Protein AF-A0A832SSV8-F1 (afdb_monomer)

Sequence (102 aa):
MRFIILGILLIFIGFIILGAFGHEYQAATLESDEFGTCYEYFEDKPPSKINCSFKIMDQTVFFGLILSFVISGIISLIKGTRGDWDSKVKPEDMTGPPNKEK

Secondary structure (DSSP, 8-state):
-HHHHHHHHHHHHHHHHHHHHHHHHHHHHHHHHHHS-EEE--SSSPPEEE-HHHHHHHHHHHHHHHHHHHHHHHHHHHHHHHSGGGT---GGG--S------

Foldseek 3Di:
DVLLVLLVVLLVVLVVCCVVCVVVLVVLVVCCVPPVWDWDDDPVDDIDTDHSVVSPVVSVVSVVVSVVSNVSSVVSNCCCPVHCPVVDDDPVPDPDDPPPDD

pLDDT: mean 77.13, std 12.26, range [39.53, 94.94]

Solvent-accessible surface area (backbone atoms only — not comparable to full-atom values): 5839 Å² total; per-residue (Å²): 92,64,39,39,53,50,10,53,51,35,34,48,52,29,52,50,53,45,69,75,51,39,71,73,49,56,51,50,57,56,39,46,76,76,63,77,57,32,71,50,82,49,98,88,49,81,64,43,82,46,65,49,70,57,55,50,46,54,34,50,51,53,54,49,52,37,48,49,30,38,54,53,12,51,54,29,33,52,47,33,72,79,34,61,79,45,69,68,69,56,79,92,74,57,90,63,82,80,81,79,83,127

Structure (mmCIF, N/CA/C/O backbone):
data_AF-A0A832SSV8-F1
#
_entry.id   AF-A0A832SSV8-F1
#
loop_
_atom_site.group_PDB
_atom_site.id
_atom_site.type_symbol
_atom_site.label_atom_id
_atom_site.label_alt_id
_atom_site.label_comp_id
_atom_site.label_asym_id
_atom_site.label_entity_id
_atom_site.label_seq_id
_atom_site.pdbx_PDB_ins_code
_atom_site.Cartn_x
_atom_site.Cartn_y
_atom_site.Cartn_z
_atom_site.occupancy
_atom_site.B_iso_or_equiv
_atom_site.auth_seq_id
_atom_site.auth_comp_id
_atom_site.auth_asym_id
_atom_site.auth_atom_id
_atom_site.pdbx_PDB_model_num
ATOM 1 N N . MET A 1 1 ? 4.602 -5.616 -22.461 1.00 66.62 1 MET A N 1
ATOM 2 C CA . MET A 1 1 ? 3.671 -4.855 -21.588 1.00 66.62 1 MET A CA 1
ATOM 3 C C . MET A 1 1 ? 3.446 -5.472 -20.199 1.00 66.62 1 MET A C 1
ATOM 5 O O . MET A 1 1 ? 2.587 -5.008 -19.458 1.00 66.62 1 MET A O 1
ATOM 9 N N . ARG A 1 2 ? 4.199 -6.503 -19.791 1.00 80.88 2 ARG A N 1
ATOM 10 C CA . ARG A 1 2 ? 3.962 -7.302 -18.578 1.00 80.88 2 ARG A CA 1
ATOM 11 C C . ARG A 1 2 ? 4.118 -6.501 -17.286 1.00 80.88 2 ARG A C 1
ATOM 13 O O . ARG A 1 2 ? 3.237 -6.576 -16.440 1.00 80.88 2 ARG A O 1
ATOM 20 N N . PHE A 1 3 ? 5.184 -5.712 -17.140 1.00 83.94 3 PHE A N 1
ATOM 21 C CA . PHE A 1 3 ? 5.420 -4.932 -15.913 1.00 83.94 3 PHE A CA 1
ATOM 22 C C . PHE A 1 3 ? 4.476 -3.735 -15.777 1.00 83.94 3 PHE A C 1
ATOM 24 O O . PHE A 1 3 ? 4.082 -3.383 -14.665 1.00 83.94 3 PHE A O 1
ATOM 31 N N . ILE A 1 4 ? 4.073 -3.145 -16.905 1.00 85.81 4 ILE A N 1
ATOM 32 C CA . ILE A 1 4 ? 3.130 -2.024 -16.926 1.00 85.81 4 ILE A CA 1
ATOM 33 C C . ILE A 1 4 ? 1.727 -2.512 -16.553 1.00 85.81 4 ILE A C 1
ATOM 35 O O . ILE A 1 4 ? 1.100 -1.940 -15.667 1.00 85.81 4 ILE A O 1
ATOM 39 N N . ILE A 1 5 ? 1.268 -3.613 -17.159 1.00 88.81 5 ILE A N 1
ATOM 40 C CA . ILE A 1 5 ? -0.030 -4.228 -16.839 1.00 88.81 5 ILE A CA 1
ATOM 41 C C . ILE A 1 5 ? -0.076 -4.661 -15.368 1.00 88.81 5 ILE A C 1
ATOM 43 O O . ILE A 1 5 ? -1.055 -4.370 -14.686 1.00 88.81 5 ILE A O 1
ATOM 47 N N . LEU A 1 6 ? 0.994 -5.284 -14.855 1.00 89.75 6 LEU A N 1
ATOM 48 C CA . LEU A 1 6 ? 1.113 -5.621 -13.431 1.00 89.75 6 LEU A CA 1
ATOM 49 C C . LEU A 1 6 ? 1.012 -4.385 -12.534 1.00 89.75 6 LEU A C 1
ATOM 51 O O . LEU A 1 6 ? 0.292 -4.412 -11.540 1.00 89.75 6 LEU A O 1
ATOM 55 N N . GLY A 1 7 ? 1.702 -3.301 -12.895 1.00 89.88 7 GLY A N 1
ATOM 56 C CA . GLY A 1 7 ? 1.679 -2.056 -12.133 1.00 89.88 7 GLY A CA 1
ATOM 57 C C . GLY A 1 7 ? 0.285 -1.436 -12.058 1.00 89.88 7 GLY A C 1
ATOM 58 O O . GLY A 1 7 ? -0.174 -1.094 -10.970 1.00 89.88 7 GLY A O 1
ATOM 59 N N . ILE A 1 8 ? -0.416 -1.356 -13.193 1.00 92.00 8 ILE A N 1
ATOM 60 C CA . ILE A 1 8 ? -1.793 -0.840 -13.252 1.00 92.00 8 ILE A CA 1
ATOM 61 C C . ILE A 1 8 ? -2.725 -1.713 -12.408 1.00 92.00 8 ILE A C 1
ATOM 63 O O . ILE A 1 8 ? -3.499 -1.189 -11.611 1.00 92.00 8 ILE A O 1
ATOM 67 N N . LEU A 1 9 ? -2.630 -3.037 -12.549 1.00 94.12 9 LEU A N 1
ATOM 68 C CA . LEU A 1 9 ? -3.501 -3.980 -11.851 1.00 94.12 9 LEU A CA 1
ATOM 69 C C . LEU A 1 9 ? -3.309 -3.918 -10.326 1.00 94.12 9 LEU A C 1
ATOM 71 O O . LEU A 1 9 ? -4.294 -3.900 -9.593 1.00 94.12 9 LEU A O 1
ATOM 75 N N . LEU A 1 10 ? -2.065 -3.795 -9.848 1.00 92.94 10 LEU A N 1
ATOM 76 C CA . LEU A 1 10 ? -1.754 -3.627 -8.422 1.00 92.94 10 LEU A CA 1
ATOM 77 C C . LEU A 1 10 ? -2.346 -2.337 -7.840 1.00 92.94 10 LEU A C 1
ATOM 79 O O . LEU A 1 10 ? -2.955 -2.367 -6.771 1.00 92.94 10 LEU A O 1
ATOM 83 N N . ILE A 1 11 ? -2.208 -1.215 -8.552 1.00 93.94 11 ILE A N 1
ATOM 84 C CA . ILE A 1 11 ? -2.775 0.071 -8.122 1.00 93.94 11 ILE A CA 1
ATOM 85 C C . ILE A 1 11 ? -4.304 -0.010 -8.094 1.00 93.94 11 ILE A C 1
ATOM 87 O O . ILE A 1 11 ? -4.931 0.428 -7.131 1.00 93.94 11 ILE A O 1
ATOM 91 N N . PHE A 1 12 ? -4.904 -0.604 -9.126 1.00 94.94 12 PHE A N 1
ATOM 92 C CA . PHE A 1 12 ? -6.354 -0.719 -9.241 1.00 94.94 12 PHE A CA 1
ATOM 93 C C . PHE A 1 12 ? -6.953 -1.568 -8.115 1.00 94.94 12 PHE A C 1
ATOM 95 O O . PHE A 1 12 ? -7.938 -1.162 -7.504 1.00 94.94 12 PHE A O 1
ATOM 102 N N . ILE A 1 13 ? -6.322 -2.696 -7.774 1.00 94.75 13 ILE A N 1
ATOM 103 C CA . ILE A 1 13 ? -6.724 -3.523 -6.627 1.00 94.75 13 ILE A CA 1
ATOM 104 C C . ILE A 1 13 ? -6.647 -2.723 -5.321 1.00 94.75 13 ILE A C 1
ATOM 106 O O . ILE A 1 13 ? -7.590 -2.766 -4.533 1.00 94.75 13 ILE A O 1
ATOM 110 N N . GLY A 1 14 ? -5.575 -1.950 -5.112 1.00 91.88 14 GLY A N 1
ATOM 111 C CA . GLY A 1 14 ? -5.444 -1.086 -3.935 1.00 91.88 14 GLY A CA 1
ATOM 112 C C . GLY A 1 14 ? -6.609 -0.098 -3.800 1.00 91.88 14 GLY A C 1
ATOM 113 O O . GLY A 1 14 ? -7.195 0.027 -2.727 1.00 91.88 14 GLY A O 1
ATOM 114 N N . PHE A 1 15 ? -7.010 0.546 -4.898 1.00 92.19 15 PHE A N 1
ATOM 115 C CA . PHE A 1 15 ? -8.151 1.465 -4.890 1.00 92.19 15 PHE A CA 1
ATOM 116 C C . PHE A 1 15 ? -9.505 0.767 -4.728 1.00 92.19 15 PHE A C 1
ATOM 118 O O . PHE A 1 15 ? -10.379 1.327 -4.071 1.00 92.19 15 PHE A O 1
ATOM 125 N N . ILE A 1 16 ? -9.691 -0.443 -5.267 1.00 93.94 16 ILE A N 1
ATOM 126 C CA . ILE A 1 16 ? -10.922 -1.221 -5.049 1.00 93.94 16 ILE A CA 1
ATOM 127 C C . ILE A 1 16 ? -11.086 -1.559 -3.567 1.00 93.94 16 ILE A C 1
ATOM 129 O O . ILE A 1 16 ? -12.157 -1.331 -3.010 1.00 93.94 16 ILE A O 1
ATOM 133 N N . ILE A 1 17 ? -10.035 -2.077 -2.923 1.00 90.25 17 ILE A N 1
ATOM 134 C CA . ILE A 1 17 ? -10.084 -2.439 -1.499 1.00 90.25 17 ILE A CA 1
ATOM 135 C C . ILE A 1 17 ? -10.349 -1.188 -0.657 1.00 90.25 17 ILE A C 1
ATOM 137 O O . ILE A 1 17 ? -11.201 -1.212 0.230 1.00 90.25 17 ILE A O 1
ATOM 141 N N . LEU A 1 18 ? -9.683 -0.074 -0.977 1.00 88.81 18 LEU A N 1
ATOM 142 C CA . LEU A 1 18 ? -9.930 1.199 -0.308 1.00 88.81 18 LEU A CA 1
ATOM 143 C C . LEU A 1 18 ? -11.374 1.689 -0.505 1.00 88.81 18 LEU A C 1
ATOM 145 O O . LEU A 1 18 ? -11.980 2.167 0.445 1.00 88.81 18 LEU A O 1
ATOM 149 N N . GLY A 1 19 ? -11.944 1.560 -1.703 1.00 87.06 19 GLY A N 1
ATOM 150 C CA . GLY A 1 19 ? -13.322 1.974 -1.979 1.00 87.06 19 GLY A CA 1
ATOM 151 C C . GLY A 1 19 ? -14.373 1.103 -1.285 1.00 87.06 19 GLY A C 1
ATOM 152 O O . GLY A 1 19 ? -15.370 1.628 -0.800 1.00 87.06 19 GLY A O 1
ATOM 153 N N . ALA A 1 20 ? -14.147 -0.210 -1.207 1.00 88.38 20 ALA A N 1
ATOM 154 C CA . ALA A 1 20 ? -15.075 -1.144 -0.571 1.00 88.38 20 ALA A CA 1
ATOM 155 C C . ALA A 1 20 ? -15.045 -1.045 0.964 1.00 88.38 20 ALA A C 1
ATOM 157 O O . ALA A 1 20 ? -16.094 -0.964 1.597 1.00 88.38 20 ALA A O 1
ATOM 158 N N . PHE A 1 21 ? -13.849 -1.005 1.558 1.00 84.50 21 PHE A N 1
ATOM 159 C CA . PHE A 1 21 ? -13.670 -1.129 3.010 1.00 84.50 21 PHE A CA 1
ATOM 160 C C . PHE A 1 21 ? -13.239 0.172 3.699 1.00 84.50 21 PHE A C 1
ATOM 162 O O . PHE A 1 21 ? -13.275 0.265 4.920 1.00 84.50 21 PHE A O 1
ATOM 169 N N . GLY A 1 22 ? -12.847 1.212 2.957 1.00 78.62 22 GLY A N 1
ATOM 170 C CA . GLY A 1 22 ? -12.259 2.426 3.536 1.00 78.62 22 GLY A CA 1
ATOM 171 C C . GLY A 1 22 ? -13.172 3.178 4.507 1.00 78.62 22 GLY A C 1
ATOM 172 O O . GLY A 1 22 ? -12.673 3.815 5.432 1.00 78.62 22 GLY A O 1
ATOM 173 N N . HIS A 1 23 ? -14.491 3.063 4.346 1.00 75.81 23 HIS A N 1
ATOM 174 C CA . HIS A 1 23 ? -15.465 3.714 5.222 1.00 75.81 23 HIS A CA 1
ATOM 175 C C . HIS A 1 23 ? -15.409 3.199 6.674 1.00 75.81 23 HIS A C 1
ATOM 177 O O . HIS A 1 23 ? -15.592 3.986 7.601 1.00 75.81 23 HIS A O 1
ATOM 183 N N . GLU A 1 24 ? -15.08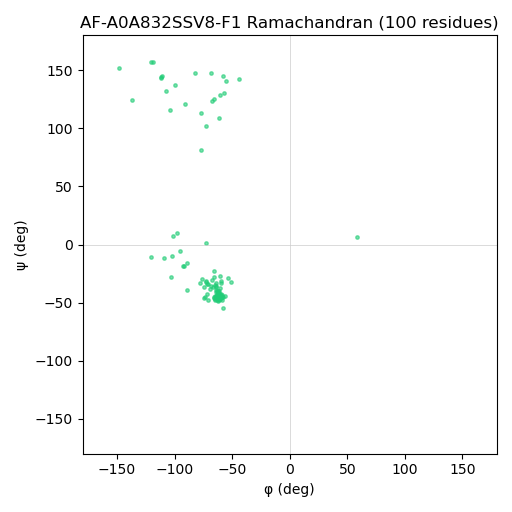3 1.920 6.883 1.00 72.06 24 GLU A N 1
ATOM 184 C CA . GLU A 1 24 ? -14.965 1.312 8.217 1.00 72.06 24 GLU A CA 1
ATOM 185 C C . GLU A 1 24 ? -13.719 1.815 8.960 1.00 72.06 24 GLU A C 1
ATOM 187 O O . GLU A 1 24 ? -13.735 2.019 10.175 1.00 72.06 24 GLU A O 1
ATOM 192 N N . TYR A 1 25 ? -12.644 2.087 8.217 1.00 71.19 25 TYR A N 1
ATOM 193 C CA . TYR A 1 25 ? -11.356 2.498 8.774 1.00 71.19 25 TYR A CA 1
ATOM 194 C C . TYR A 1 25 ? -11.191 4.021 8.893 1.00 71.19 25 TYR A C 1
ATOM 196 O O . TYR A 1 25 ? -10.342 4.466 9.659 1.00 71.19 25 TYR A O 1
ATOM 204 N N . GLN A 1 26 ? -11.982 4.841 8.189 1.00 64.56 26 GLN A N 1
ATOM 205 C CA . GLN A 1 26 ? -11.949 6.309 8.332 1.00 64.56 26 GLN A CA 1
ATOM 206 C C . GLN A 1 26 ? -12.649 6.814 9.603 1.00 64.56 26 GLN A C 1
ATOM 208 O O . GLN A 1 26 ? -12.255 7.840 10.157 1.00 64.56 26 GLN A O 1
ATOM 213 N N . ALA A 1 27 ? -13.663 6.095 10.089 1.00 60.03 27 ALA A N 1
ATOM 214 C CA . ALA A 1 27 ? -14.418 6.495 11.276 1.00 60.03 27 ALA A CA 1
ATOM 215 C C . ALA A 1 27 ? -13.578 6.434 12.569 1.00 60.03 27 ALA A C 1
ATOM 217 O O . ALA A 1 27 ? -13.778 7.235 13.479 1.00 60.03 27 ALA A O 1
ATOM 218 N N . ALA A 1 28 ? -12.601 5.522 12.637 1.00 57.84 28 ALA A N 1
ATOM 219 C CA . ALA A 1 28 ? -11.777 5.301 13.824 1.00 57.84 28 ALA A CA 1
ATOM 220 C C . ALA A 1 28 ? -10.904 6.510 14.209 1.00 57.84 28 ALA A C 1
ATOM 222 O O . ALA A 1 28 ? -10.717 6.773 15.396 1.00 57.84 28 ALA A O 1
ATOM 223 N N . THR A 1 29 ? -10.392 7.261 13.229 1.00 59.03 29 THR A N 1
ATOM 224 C CA . THR A 1 29 ? -9.537 8.435 13.488 1.00 59.03 29 THR A CA 1
ATOM 225 C C . THR A 1 29 ? -10.346 9.594 14.049 1.00 59.03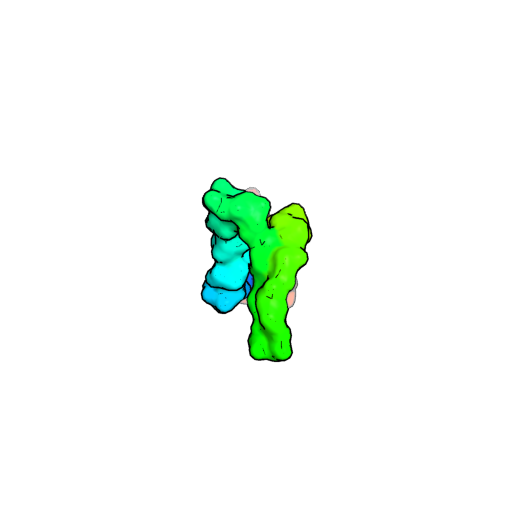 29 THR A C 1
ATOM 227 O O . THR A 1 29 ? -9.919 10.214 15.019 1.00 59.03 29 THR A O 1
ATOM 230 N N . LEU A 1 30 ? -11.535 9.836 13.487 1.00 60.28 30 LEU A N 1
ATOM 231 C CA . LEU A 1 30 ? -12.453 10.885 13.939 1.00 60.28 30 LEU A CA 1
ATOM 232 C C . LEU A 1 30 ? -12.933 10.625 15.373 1.00 60.28 3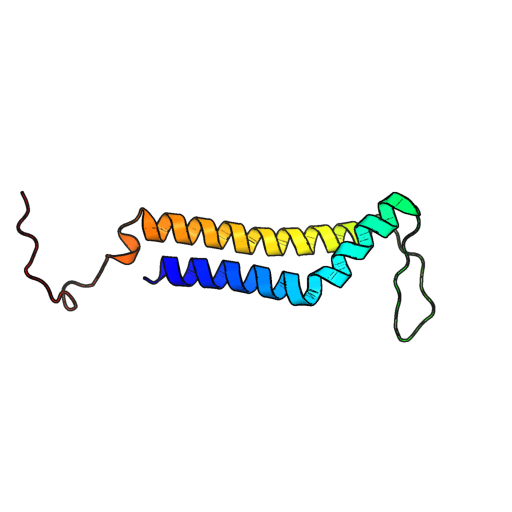0 LEU A C 1
ATOM 234 O O . LEU A 1 30 ? -12.903 11.515 16.216 1.00 60.28 30 LEU A O 1
ATOM 238 N N . GLU A 1 31 ? -13.303 9.378 15.678 1.00 56.72 31 GLU A N 1
ATOM 239 C CA . GLU A 1 31 ? -13.767 8.986 17.014 1.00 56.72 31 GLU A CA 1
ATOM 240 C C . GLU A 1 31 ? -12.660 9.148 18.078 1.00 56.72 31 GLU A C 1
ATOM 242 O O . GLU A 1 31 ? -12.927 9.573 19.205 1.00 56.72 31 GLU A O 1
ATOM 247 N N . SER A 1 32 ? -11.402 8.868 17.711 1.00 57.88 32 SER A N 1
ATOM 248 C CA . SER A 1 32 ? -10.251 9.017 18.609 1.00 57.88 32 SER A CA 1
ATOM 249 C C . SER A 1 32 ? -9.823 10.467 18.855 1.00 57.88 32 SER A C 1
ATOM 251 O O . SER A 1 32 ? -9.429 10.780 19.979 1.00 57.88 32 SER A O 1
ATOM 253 N N . ASP A 1 33 ? -9.911 11.332 17.838 1.00 60.88 33 ASP A N 1
ATOM 254 C CA . ASP A 1 33 ? -9.470 12.732 17.911 1.00 60.88 33 ASP A CA 1
ATOM 255 C C . ASP A 1 33 ? -10.492 13.606 18.659 1.00 60.88 33 ASP A C 1
ATOM 257 O O . ASP A 1 33 ? -10.114 14.507 19.405 1.00 60.88 33 ASP A O 1
ATOM 261 N N . GLU A 1 34 ? -11.788 13.291 18.535 1.00 60.34 34 GLU A N 1
ATOM 262 C CA . GLU A 1 34 ? -12.865 14.159 19.029 1.00 60.34 34 GLU A CA 1
ATOM 263 C C . GLU A 1 34 ? -13.507 13.686 20.349 1.00 60.34 34 GLU A C 1
ATOM 265 O O . GLU A 1 34 ? -13.959 14.513 21.142 1.00 60.34 34 GLU A O 1
ATOM 270 N N . PHE A 1 35 ? -13.508 12.378 20.654 1.00 61.53 35 PHE A N 1
ATOM 271 C CA . PHE A 1 35 ? -14.237 11.842 21.820 1.00 61.53 35 PHE A CA 1
ATOM 272 C C . PHE A 1 35 ? -13.372 11.114 22.856 1.00 61.53 35 PHE A C 1
ATOM 274 O O . PHE A 1 35 ? -13.872 10.792 23.940 1.00 61.53 35 PHE A O 1
ATOM 281 N N . GLY A 1 36 ? -12.097 10.826 22.559 1.00 62.00 36 GLY A N 1
ATOM 282 C CA . GLY A 1 36 ? -11.149 10.180 23.485 1.00 62.00 36 GLY A CA 1
ATOM 283 C C . GLY A 1 36 ? -11.579 8.799 24.012 1.00 62.00 36 GLY A C 1
ATOM 284 O O . GLY A 1 36 ? -10.928 8.232 24.891 1.00 62.00 36 GLY A O 1
ATOM 285 N N . THR A 1 37 ? -12.682 8.248 23.500 1.00 65.38 37 THR A N 1
ATOM 286 C CA . THR A 1 37 ? -13.263 6.962 23.885 1.00 65.38 37 THR A CA 1
ATOM 287 C C . THR A 1 37 ? -13.685 6.237 22.617 1.00 65.38 37 THR A C 1
ATOM 289 O O . THR A 1 37 ? -14.430 6.786 21.816 1.00 65.38 37 THR A O 1
ATOM 292 N N . CYS A 1 38 ? -13.184 5.016 22.425 1.00 71.12 38 CYS A N 1
ATOM 293 C CA . CYS A 1 38 ? -13.468 4.221 21.237 1.00 71.12 38 CYS A CA 1
ATOM 294 C C . CYS A 1 38 ? -14.404 3.072 21.586 1.00 71.12 38 CYS A C 1
ATOM 296 O O . CYS A 1 38 ? -14.161 2.330 22.547 1.00 71.12 38 CYS A O 1
ATOM 298 N N . TYR A 1 39 ? -15.448 2.909 20.784 1.00 68.06 39 TYR A N 1
ATOM 299 C CA . TYR A 1 39 ? -16.365 1.786 20.893 1.00 68.06 39 TYR A CA 1
ATOM 300 C C . TYR A 1 39 ? -16.226 0.860 19.689 1.00 68.06 39 TYR A C 1
ATOM 302 O O . TYR A 1 39 ? -15.996 1.287 18.552 1.00 68.06 39 TYR A O 1
ATOM 310 N N . GLU A 1 40 ? -16.352 -0.432 19.961 1.00 69.31 40 GLU A N 1
ATOM 311 C CA . GLU A 1 40 ? -16.502 -1.456 18.939 1.00 69.31 40 GLU A CA 1
ATOM 312 C C . GLU A 1 40 ? -17.969 -1.879 18.924 1.00 69.31 40 GLU A C 1
ATOM 314 O O . GLU A 1 40 ? -18.508 -2.349 19.934 1.00 69.31 40 GLU A O 1
ATOM 319 N N . TYR A 1 41 ? -18.631 -1.611 17.800 1.00 67.81 41 TYR A N 1
ATOM 320 C CA . TYR A 1 41 ? -20.032 -1.938 17.585 1.00 67.81 41 TYR A CA 1
ATOM 321 C C . TYR A 1 41 ? -20.101 -3.325 16.958 1.00 67.81 41 TYR A C 1
ATOM 323 O O . TYR A 1 41 ? -19.529 -3.561 15.899 1.00 67.81 41 TYR A O 1
ATOM 331 N N . PHE A 1 42 ? -20.790 -4.237 17.630 1.00 69.00 42 PHE A N 1
ATOM 332 C CA . PHE A 1 42 ? -21.036 -5.587 17.146 1.00 69.00 42 PHE A CA 1
ATOM 333 C C . PHE A 1 42 ? -22.522 -5.714 16.834 1.00 69.00 42 PHE A C 1
ATOM 335 O O . PHE A 1 42 ? -23.342 -5.162 17.567 1.00 69.00 42 PHE A O 1
ATOM 342 N N . GLU A 1 43 ? -22.880 -6.467 15.798 1.00 69.00 43 GLU A N 1
ATOM 343 C CA . GLU A 1 43 ? -24.298 -6.702 15.494 1.00 69.00 43 GLU A CA 1
ATOM 344 C C . GLU A 1 43 ? -24.996 -7.525 16.592 1.00 69.00 43 GLU A C 1
ATOM 346 O O . GLU A 1 43 ? -26.179 -7.331 16.862 1.00 69.00 43 GLU A O 1
ATOM 351 N N . ASP A 1 44 ? -24.240 -8.372 17.300 1.00 75.31 44 ASP A N 1
ATOM 352 C CA . ASP A 1 44 ? -24.795 -9.381 18.209 1.00 75.31 44 ASP A CA 1
ATOM 353 C C . ASP A 1 44 ? -24.715 -9.006 19.699 1.00 75.31 44 ASP A C 1
ATOM 355 O O . ASP A 1 44 ? -25.251 -9.716 20.555 1.00 75.31 44 ASP A O 1
ATOM 359 N N . LYS A 1 45 ? -23.993 -7.934 20.056 1.00 73.12 45 LYS A N 1
ATOM 360 C CA . LYS A 1 45 ? -23.742 -7.570 21.461 1.00 73.12 45 LYS A CA 1
ATOM 361 C C . LYS A 1 45 ? -23.625 -6.057 21.665 1.00 73.12 45 LYS A C 1
ATOM 363 O O . LYS A 1 45 ? -23.209 -5.347 20.750 1.00 73.12 45 LYS A O 1
ATOM 368 N N . PRO A 1 46 ? -23.961 -5.550 22.869 1.00 71.06 46 PRO A N 1
ATOM 369 C CA . PRO A 1 46 ? -23.845 -4.129 23.169 1.00 71.06 46 PRO A CA 1
ATOM 370 C C . PRO A 1 46 ? -22.401 -3.637 22.974 1.00 71.06 46 PRO A C 1
ATOM 372 O O . PRO A 1 46 ? -21.457 -4.386 23.251 1.00 71.06 46 PRO A O 1
ATOM 375 N N . PRO A 1 47 ? -22.223 -2.386 22.513 1.00 68.44 47 PRO A N 1
ATOM 376 C CA . PRO A 1 47 ? -20.920 -1.852 22.146 1.00 68.44 47 PRO A CA 1
ATOM 377 C C . PRO A 1 47 ? -19.966 -1.861 23.338 1.00 68.44 47 PRO A C 1
ATOM 37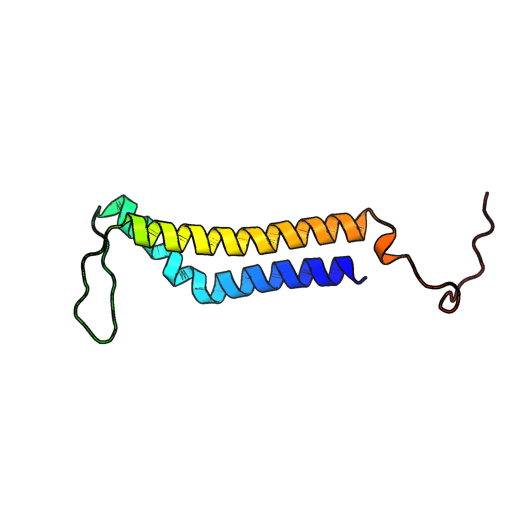9 O O . PRO A 1 47 ? -20.290 -1.369 24.424 1.00 68.44 47 PRO A O 1
ATOM 382 N N . SER A 1 48 ? -18.775 -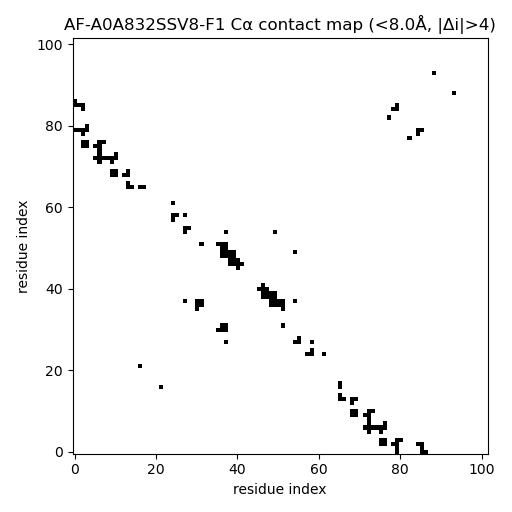2.421 23.138 1.00 71.50 48 SER A N 1
ATOM 383 C CA . SER A 1 48 ? -17.753 -2.489 24.181 1.00 71.50 48 SER A CA 1
ATOM 384 C C . SER A 1 48 ? -16.723 -1.385 24.002 1.00 71.50 48 SER A C 1
ATOM 386 O O . SER A 1 48 ? -16.260 -1.132 22.890 1.00 71.50 48 SER A O 1
ATOM 388 N N . LYS A 1 49 ? -16.330 -0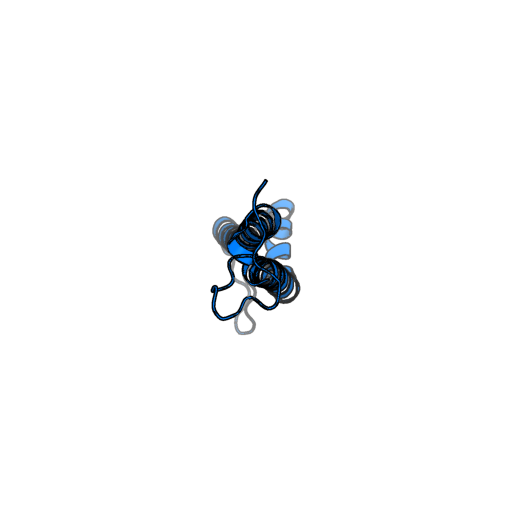.756 25.114 1.00 69.94 49 LYS A N 1
ATOM 389 C CA . LYS A 1 49 ? -15.194 0.169 25.136 1.00 69.94 49 LYS A CA 1
ATOM 390 C C . LYS A 1 49 ? -13.915 -0.599 24.837 1.00 69.94 49 LYS A C 1
ATOM 392 O O . LYS A 1 49 ? -13.587 -1.544 25.555 1.00 69.94 49 LYS A O 1
ATOM 397 N N . ILE A 1 50 ? -13.183 -0.150 23.829 1.00 72.12 50 ILE A N 1
ATOM 398 C CA . ILE A 1 50 ? -11.858 -0.663 23.490 1.00 72.12 50 ILE A CA 1
ATOM 399 C C . ILE A 1 50 ? -10.826 0.455 23.604 1.00 72.12 50 ILE A C 1
ATOM 401 O O . ILE A 1 50 ? -11.146 1.642 23.529 1.00 72.12 50 ILE A O 1
ATOM 405 N N . ASN A 1 51 ? -9.561 0.085 23.791 1.00 69.69 51 ASN A N 1
ATOM 406 C CA . ASN A 1 51 ? -8.488 1.070 23.750 1.00 69.69 51 ASN A CA 1
ATOM 407 C C . ASN A 1 51 ? -8.350 1.595 22.317 1.00 69.69 51 ASN A C 1
ATOM 409 O O . ASN A 1 51 ? -8.079 0.820 21.398 1.00 69.69 51 ASN A O 1
ATOM 413 N N . CYS A 1 52 ? -8.461 2.914 22.142 1.00 69.94 52 CYS A N 1
ATOM 414 C CA . CYS A 1 52 ? -8.318 3.573 20.841 1.00 69.94 52 CYS A CA 1
ATOM 415 C C . CYS A 1 52 ? -7.011 3.215 20.120 1.00 69.94 52 CYS A C 1
ATOM 417 O O . CYS A 1 52 ? -6.981 3.156 18.896 1.00 69.94 52 CYS A O 1
ATOM 419 N N . SER A 1 53 ? -5.948 2.891 20.864 1.00 70.00 53 SER A N 1
ATOM 420 C CA . SER A 1 53 ? -4.671 2.470 20.285 1.00 70.00 53 SER A CA 1
ATOM 421 C C . SER A 1 53 ? -4.766 1.204 19.423 1.00 70.00 53 SER A C 1
ATOM 423 O O . SER A 1 53 ? -4.013 1.109 18.459 1.00 70.00 53 SER A O 1
ATOM 425 N N . PHE A 1 54 ? -5.653 0.249 19.734 1.00 70.88 54 PHE A N 1
ATOM 426 C CA . PHE A 1 54 ? -5.836 -0.947 18.897 1.00 70.88 54 PHE A CA 1
ATOM 427 C C . PHE A 1 54 ? -6.589 -0.609 17.607 1.00 70.88 54 PHE A C 1
ATOM 429 O O . PHE A 1 54 ? -6.125 -0.950 16.526 1.00 70.88 54 PHE A O 1
ATOM 436 N N . LYS A 1 55 ? -7.669 0.177 17.701 1.00 71.12 55 LYS A N 1
ATOM 437 C CA . LYS A 1 55 ? -8.461 0.613 16.535 1.00 71.12 55 LYS A CA 1
ATOM 438 C C . LYS A 1 55 ? -7.623 1.446 15.548 1.00 71.12 55 LYS A C 1
ATOM 440 O O . LYS A 1 55 ? -7.700 1.256 14.337 1.00 71.12 55 LYS A O 1
ATOM 445 N N . ILE A 1 56 ? -6.764 2.330 16.067 1.00 71.75 56 ILE A N 1
ATOM 446 C CA . ILE A 1 56 ? -5.818 3.128 15.266 1.00 71.75 56 ILE A CA 1
ATOM 447 C C . ILE A 1 56 ? -4.728 2.243 14.645 1.00 71.75 56 ILE A C 1
ATOM 449 O O . ILE A 1 56 ? -4.296 2.499 13.519 1.00 71.75 56 ILE A O 1
ATOM 453 N N . MET A 1 57 ? -4.275 1.203 15.352 1.00 76.19 57 MET A N 1
ATOM 454 C CA . MET A 1 57 ? -3.314 0.243 14.806 1.00 76.19 57 MET A CA 1
ATOM 455 C C . MET A 1 57 ? -3.914 -0.504 13.614 1.00 76.19 57 MET A C 1
ATOM 457 O O . MET A 1 57 ? -3.278 -0.534 12.563 1.00 76.19 57 MET A O 1
ATOM 461 N N . ASP A 1 58 ? -5.139 -1.016 13.731 1.00 78.50 58 ASP A N 1
ATOM 462 C CA . ASP A 1 58 ? -5.826 -1.710 12.634 1.00 78.50 58 ASP A CA 1
ATOM 463 C C . ASP A 1 58 ? -6.016 -0.797 11.420 1.00 78.50 58 ASP A C 1
ATOM 465 O O . ASP A 1 58 ? -5.708 -1.182 10.289 1.00 78.50 58 ASP A O 1
ATOM 469 N N . GLN A 1 59 ? -6.414 0.457 11.653 1.00 79.88 59 GLN A N 1
ATOM 470 C CA . GLN A 1 59 ? -6.470 1.471 10.605 1.00 79.88 59 GLN A CA 1
ATOM 471 C C . GLN A 1 59 ? -5.095 1.688 9.946 1.00 79.88 59 GLN A C 1
ATOM 473 O O . GLN A 1 59 ? -4.981 1.717 8.720 1.00 79.88 59 GLN A O 1
ATOM 478 N N . THR A 1 60 ? -4.036 1.838 10.742 1.00 83.31 60 THR A N 1
ATOM 479 C CA . THR A 1 60 ? -2.676 2.075 10.233 1.00 83.31 60 THR A CA 1
ATOM 480 C C . THR A 1 60 ? -2.176 0.890 9.411 1.00 83.31 60 THR A C 1
ATOM 482 O O . THR A 1 60 ? -1.568 1.084 8.359 1.00 83.31 60 THR A O 1
ATOM 485 N N . VAL A 1 61 ? -2.461 -0.337 9.850 1.00 88.25 61 VAL A N 1
ATOM 486 C CA . VAL A 1 61 ? -2.124 -1.564 9.120 1.00 88.25 61 VAL A CA 1
ATOM 487 C C . VAL A 1 61 ? -2.895 -1.635 7.804 1.00 88.25 61 VAL A C 1
ATOM 489 O O . VAL A 1 61 ? -2.284 -1.908 6.768 1.00 88.25 61 VAL A O 1
ATOM 492 N N . PHE A 1 62 ? -4.194 -1.324 7.809 1.00 87.56 62 PHE A N 1
ATOM 493 C CA . PHE A 1 62 ? -5.014 -1.281 6.598 1.00 87.56 62 PHE A CA 1
ATOM 494 C C . PHE A 1 62 ? -4.454 -0.285 5.573 1.00 87.56 62 PHE A C 1
ATOM 496 O O . PHE A 1 62 ? -4.134 -0.664 4.444 1.00 87.56 62 PHE A O 1
ATOM 503 N N . PHE A 1 63 ? -4.244 0.973 5.970 1.00 86.44 63 PHE A N 1
ATOM 504 C CA . PHE A 1 63 ? -3.679 1.986 5.074 1.00 86.44 63 PHE A CA 1
ATOM 505 C C . PHE A 1 63 ? -2.240 1.663 4.657 1.00 86.44 63 PHE A C 1
ATOM 507 O O . PHE A 1 63 ? -1.874 1.907 3.508 1.00 86.44 63 PHE A O 1
ATOM 514 N N . GLY A 1 64 ? -1.437 1.068 5.542 1.00 91.69 64 GLY A N 1
ATOM 515 C CA . GLY A 1 64 ? -0.088 0.599 5.226 1.00 91.69 64 GLY A CA 1
ATOM 516 C C . GLY A 1 64 ? -0.085 -0.490 4.151 1.00 91.69 64 GLY A C 1
ATOM 517 O O . GLY A 1 64 ? 0.730 -0.449 3.226 1.00 91.69 64 GLY A O 1
ATOM 518 N N . LEU A 1 65 ? -1.038 -1.420 4.211 1.00 92.25 65 LEU A N 1
ATOM 519 C CA . LEU A 1 65 ? -1.224 -2.460 3.204 1.00 92.25 65 LEU A CA 1
ATOM 520 C C . LEU A 1 65 ? -1.641 -1.857 1.855 1.00 92.25 65 LEU A C 1
ATOM 522 O O . LEU A 1 65 ? -1.021 -2.180 0.840 1.00 92.25 65 LEU A O 1
ATOM 526 N N . ILE A 1 66 ? -2.598 -0.923 1.829 1.00 92.12 66 ILE A N 1
ATOM 527 C CA . ILE A 1 66 ? -2.970 -0.203 0.595 1.00 92.12 66 ILE A CA 1
ATOM 528 C C . ILE A 1 66 ? -1.771 0.559 0.018 1.00 92.12 66 ILE A C 1
ATOM 530 O O . ILE A 1 66 ? -1.486 0.464 -1.178 1.00 92.12 66 ILE A O 1
ATOM 534 N N . LEU A 1 67 ? -1.017 1.263 0.864 1.00 93.25 67 LEU A N 1
ATOM 535 C CA . LEU A 1 67 ? 0.169 2.004 0.449 1.00 93.25 67 LEU A CA 1
ATOM 536 C C . LEU A 1 67 ? 1.230 1.076 -0.162 1.00 93.25 67 LEU A C 1
ATOM 538 O O . LEU A 1 67 ? 1.850 1.433 -1.164 1.00 93.25 67 LEU A O 1
ATOM 542 N N . SER A 1 68 ? 1.395 -0.135 0.378 1.00 94.25 68 SER A N 1
ATOM 543 C CA . SER A 1 68 ? 2.319 -1.133 -0.172 1.00 94.25 68 SER A CA 1
ATOM 544 C C . SER A 1 68 ? 1.946 -1.557 -1.601 1.00 94.25 68 SER A C 1
ATOM 546 O O . SER A 1 68 ? 2.829 -1.646 -2.460 1.00 94.25 68 SER A O 1
ATOM 548 N N . PHE A 1 69 ? 0.649 -1.725 -1.893 1.00 94.19 69 PHE A N 1
ATOM 549 C CA . PHE A 1 69 ? 0.163 -2.026 -3.243 1.00 94.19 69 PHE A CA 1
ATOM 550 C C . PHE A 1 69 ? 0.450 -0.882 -4.213 1.00 94.19 69 PHE A C 1
ATOM 552 O O . PHE A 1 69 ? 0.954 -1.118 -5.314 1.00 94.19 69 PHE A O 1
ATOM 559 N N . VAL A 1 70 ? 0.191 0.357 -3.791 1.00 93.38 70 VAL A N 1
ATOM 560 C CA . VAL A 1 70 ? 0.428 1.548 -4.615 1.00 93.38 70 VAL A CA 1
ATOM 561 C C . VAL A 1 70 ? 1.920 1.727 -4.902 1.00 93.38 70 VAL A C 1
ATOM 563 O O . VAL A 1 70 ? 2.302 1.889 -6.061 1.00 93.38 70 VAL A O 1
ATOM 566 N N . ILE A 1 71 ? 2.780 1.632 -3.883 1.00 94.69 71 ILE A N 1
ATOM 567 C CA . ILE A 1 71 ? 4.237 1.755 -4.042 1.00 94.69 71 ILE A CA 1
ATOM 568 C C . ILE A 1 71 ? 4.775 0.655 -4.964 1.00 94.69 71 ILE A C 1
ATOM 570 O O . ILE A 1 71 ? 5.520 0.951 -5.901 1.00 94.69 71 ILE A O 1
ATOM 574 N N . SER A 1 72 ? 4.375 -0.600 -4.744 1.00 94.12 72 SER A N 1
ATOM 575 C CA . SER A 1 72 ? 4.777 -1.728 -5.594 1.00 94.12 72 SER A CA 1
ATOM 576 C C . SER A 1 72 ? 4.347 -1.518 -7.051 1.00 94.12 72 SER A C 1
ATOM 578 O O . SER A 1 72 ? 5.144 -1.697 -7.979 1.00 94.12 72 SER A O 1
ATOM 580 N N . GLY A 1 73 ? 3.118 -1.038 -7.262 1.00 92.81 73 GLY A N 1
ATOM 581 C CA . GLY A 1 73 ? 2.608 -0.697 -8.584 1.00 92.81 73 GLY A CA 1
ATOM 582 C C . GLY A 1 73 ? 3.419 0.403 -9.272 1.00 92.81 73 GLY A C 1
ATOM 583 O O . GLY A 1 73 ? 3.830 0.228 -10.420 1.00 92.81 73 GLY A O 1
ATOM 584 N N . ILE A 1 74 ? 3.738 1.492 -8.562 1.00 92.50 74 ILE A N 1
ATOM 585 C CA . ILE A 1 74 ? 4.583 2.586 -9.073 1.00 92.50 74 ILE A CA 1
ATOM 586 C C . ILE A 1 74 ? 5.973 2.068 -9.462 1.00 92.50 74 ILE A C 1
ATOM 588 O O . ILE A 1 74 ? 6.455 2.372 -10.555 1.00 92.50 74 ILE A O 1
ATOM 592 N N . ILE A 1 75 ? 6.611 1.251 -8.618 1.00 92.44 75 ILE A N 1
ATOM 593 C CA . ILE A 1 75 ? 7.922 0.653 -8.919 1.00 92.44 75 ILE A CA 1
ATOM 594 C C . ILE A 1 75 ? 7.846 -0.201 -10.192 1.00 92.44 75 ILE A C 1
ATOM 596 O O . ILE A 1 75 ? 8.725 -0.105 -11.054 1.00 92.44 75 ILE A O 1
ATOM 600 N N . SER A 1 76 ? 6.783 -0.994 -10.351 1.00 89.44 76 SER A N 1
ATOM 601 C CA . SER A 1 76 ? 6.570 -1.811 -11.550 1.00 89.44 76 SER A CA 1
ATOM 602 C C . SER A 1 76 ? 6.379 -0.952 -12.808 1.00 89.44 76 SER A C 1
ATOM 604 O O . SER A 1 76 ? 6.945 -1.270 -13.856 1.00 89.44 76 SER A O 1
ATOM 606 N N . LEU A 1 77 ? 5.664 0.176 -12.711 1.00 89.62 77 LEU A N 1
ATOM 607 C CA . LEU A 1 77 ? 5.499 1.130 -13.815 1.00 89.62 77 LEU A CA 1
ATOM 608 C C . LEU A 1 77 ? 6.819 1.802 -14.205 1.00 89.62 77 LEU A C 1
ATOM 610 O O . LEU A 1 77 ? 7.143 1.873 -15.391 1.00 89.62 77 LEU A O 1
ATOM 614 N N . ILE A 1 78 ? 7.610 2.260 -13.230 1.00 88.62 78 ILE A N 1
ATOM 615 C CA . ILE A 1 78 ? 8.936 2.847 -13.484 1.00 88.62 78 ILE A CA 1
ATOM 616 C C . ILE A 1 78 ? 9.825 1.826 -14.196 1.00 88.62 78 ILE A C 1
ATOM 618 O O . ILE A 1 78 ? 10.474 2.152 -15.191 1.00 88.62 78 ILE A O 1
ATOM 622 N N . LYS A 1 79 ? 9.825 0.575 -13.727 1.00 85.44 79 LYS A N 1
ATOM 623 C CA . LYS A 1 79 ? 10.623 -0.498 -14.323 1.00 85.44 79 LYS A CA 1
ATOM 624 C C . LYS A 1 79 ? 10.151 -0.872 -15.730 1.00 85.44 79 LYS A C 1
ATOM 626 O O . LYS A 1 79 ? 10.985 -1.153 -16.584 1.00 85.44 79 LYS A O 1
ATOM 631 N N . GLY A 1 80 ? 8.842 -0.852 -15.975 1.00 83.44 80 GLY A N 1
ATOM 632 C CA . GLY A 1 80 ? 8.261 -1.124 -17.289 1.00 83.44 80 GLY A CA 1
ATOM 633 C C . GLY A 1 80 ? 8.464 0.002 -18.308 1.00 83.44 80 GLY A C 1
ATOM 634 O O . GLY A 1 80 ? 8.584 -0.284 -19.490 1.00 83.44 80 GLY A O 1
ATOM 635 N N . THR A 1 81 ? 8.521 1.264 -17.867 1.00 81.81 81 THR A N 1
ATOM 636 C CA . THR A 1 81 ? 8.674 2.435 -18.756 1.00 81.81 81 THR A CA 1
ATOM 637 C C . THR A 1 81 ? 10.127 2.806 -19.033 1.00 81.81 81 THR A C 1
ATOM 639 O O . THR A 1 81 ? 10.453 3.180 -20.156 1.00 81.81 81 THR A O 1
ATOM 642 N N . ARG A 1 82 ? 11.011 2.724 -18.030 1.00 78.94 82 ARG A N 1
ATOM 643 C CA . ARG A 1 82 ? 12.442 3.047 -18.187 1.00 78.94 82 ARG A CA 1
ATOM 644 C C . ARG A 1 82 ? 13.296 1.858 -18.606 1.00 78.94 82 ARG A C 1
ATOM 646 O O . ARG A 1 82 ? 14.444 2.057 -18.982 1.00 78.94 82 ARG A O 1
ATOM 653 N N . GLY A 1 83 ? 12.781 0.642 -18.466 1.00 67.88 83 GLY A N 1
ATOM 654 C CA . GLY A 1 83 ? 13.545 -0.576 -18.668 1.00 67.88 83 GLY A CA 1
ATOM 655 C C . GLY A 1 83 ? 13.106 -1.369 -19.892 1.00 67.88 83 GLY A C 1
ATOM 656 O O . GLY A 1 83 ? 11.926 -1.531 -20.177 1.00 67.88 83 GLY A O 1
ATOM 657 N N . ASP A 1 84 ? 14.075 -1.981 -20.546 1.00 69.62 84 ASP A N 1
ATOM 658 C CA . ASP A 1 84 ? 13.936 -2.914 -21.668 1.00 69.62 84 ASP A CA 1
ATOM 659 C C . ASP A 1 84 ? 13.401 -4.298 -21.242 1.00 69.62 84 ASP A C 1
ATOM 661 O O . ASP A 1 84 ? 13.153 -5.168 -22.075 1.00 69.62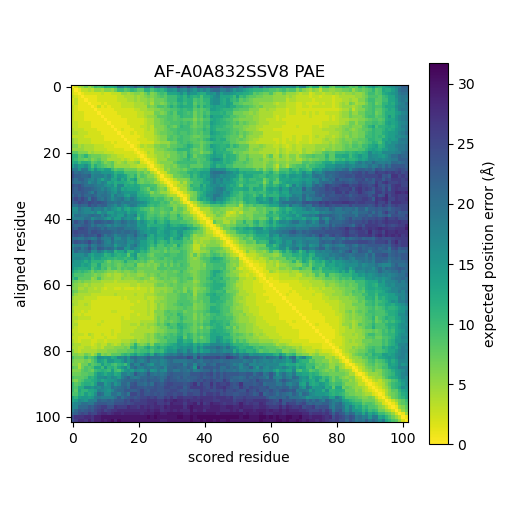 84 ASP A O 1
ATOM 665 N N . TRP A 1 85 ? 13.106 -4.476 -19.947 1.00 70.44 85 TRP A N 1
ATOM 666 C CA . TRP A 1 85 ? 12.449 -5.652 -19.356 1.00 70.44 85 TRP A CA 1
ATOM 667 C C . TRP A 1 85 ? 11.164 -6.052 -20.071 1.00 70.44 85 TRP A C 1
ATOM 669 O O . TRP A 1 85 ? 10.808 -7.228 -20.112 1.00 70.44 85 TRP A O 1
ATOM 679 N N . ASP A 1 86 ? 10.465 -5.059 -20.605 1.00 65.62 86 ASP A N 1
ATOM 680 C CA . ASP A 1 86 ? 9.200 -5.243 -21.286 1.00 65.62 86 ASP A CA 1
ATOM 681 C C . ASP A 1 86 ? 9.339 -5.429 -22.806 1.00 65.62 86 ASP A C 1
ATOM 683 O O . ASP A 1 86 ? 8.442 -5.968 -23.454 1.00 65.62 86 ASP A O 1
ATOM 687 N N . SER A 1 87 ? 10.495 -5.025 -23.342 1.00 69.06 87 SER A N 1
ATOM 688 C CA . SER A 1 87 ? 10.892 -5.103 -24.750 1.00 69.06 87 SER A CA 1
ATOM 689 C C . SER A 1 87 ? 11.724 -6.352 -25.065 1.00 69.06 87 SER A C 1
ATOM 691 O O . SER A 1 87 ? 12.052 -6.595 -26.227 1.00 69.06 87 SER A O 1
ATOM 693 N N . LYS A 1 88 ? 12.094 -7.143 -24.051 1.00 73.19 88 LYS A N 1
ATOM 694 C CA . LYS A 1 88 ? 12.905 -8.351 -24.214 1.00 73.19 88 LYS A CA 1
ATOM 695 C C . LYS A 1 88 ? 12.049 -9.496 -24.762 1.00 73.19 88 LYS A C 1
ATOM 697 O O . LYS A 1 88 ? 11.551 -10.343 -24.022 1.00 73.19 88 LYS A O 1
ATOM 702 N N . VAL A 1 89 ? 11.848 -9.483 -26.074 1.00 70.19 89 VAL A N 1
ATOM 703 C CA . VAL A 1 89 ? 11.262 -10.590 -26.835 1.00 70.19 89 VAL A CA 1
ATOM 704 C C . VAL A 1 89 ? 12.329 -11.627 -27.153 1.00 70.19 89 VAL A C 1
ATOM 706 O O . VAL A 1 89 ? 13.509 -11.304 -27.303 1.00 70.19 89 VAL A O 1
ATOM 709 N N . LYS A 1 90 ? 11.921 -12.893 -27.213 1.00 74.69 90 LYS A N 1
ATOM 710 C CA . LYS A 1 90 ? 12.816 -13.956 -27.651 1.00 74.69 90 LYS A CA 1
ATOM 711 C C . LYS A 1 90 ? 13.120 -13.787 -29.146 1.00 74.69 90 LYS A C 1
ATOM 713 O O . LYS A 1 90 ? 12.243 -13.314 -29.870 1.00 74.69 90 LYS A O 1
ATOM 718 N N . PRO A 1 91 ? 14.324 -14.153 -29.616 1.00 70.38 91 PRO A N 1
ATOM 719 C CA . PRO A 1 91 ? 14.708 -13.965 -31.013 1.00 70.38 91 PRO A CA 1
ATOM 720 C C . PRO A 1 91 ? 13.781 -14.703 -31.988 1.00 70.38 91 PRO A C 1
ATOM 722 O O . PRO A 1 91 ? 13.534 -14.200 -33.080 1.00 70.38 91 PRO A O 1
ATOM 725 N N . GLU A 1 92 ? 13.212 -15.842 -31.584 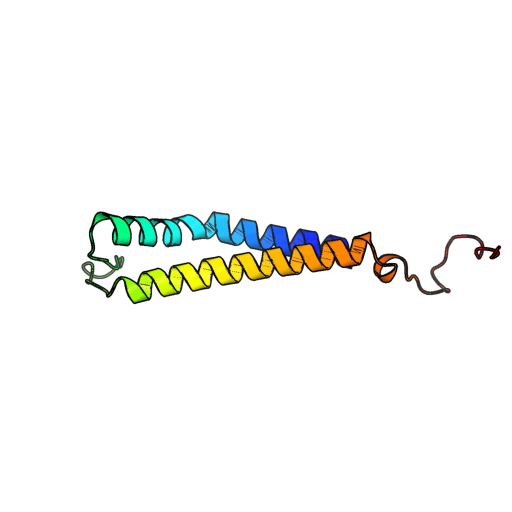1.00 72.50 92 GLU A N 1
ATOM 726 C CA . GLU A 1 92 ? 12.222 -16.593 -32.367 1.00 72.50 92 GLU A CA 1
ATOM 727 C C . GLU A 1 92 ? 10.882 -15.860 -32.573 1.00 72.50 92 GLU A C 1
ATOM 729 O O . GLU A 1 92 ? 10.188 -16.135 -33.548 1.00 72.50 92 GLU A O 1
ATOM 734 N N . ASP A 1 93 ? 10.547 -14.902 -31.704 1.00 72.06 93 ASP A N 1
ATOM 735 C CA . ASP A 1 93 ? 9.297 -14.131 -31.745 1.00 72.06 93 ASP A CA 1
ATOM 736 C C . ASP A 1 93 ? 9.503 -12.718 -32.340 1.00 72.06 93 ASP A C 1
ATOM 738 O O . ASP A 1 93 ? 8.599 -11.875 -32.312 1.00 72.06 93 ASP A O 1
ATOM 742 N N . MET A 1 94 ? 10.698 -12.420 -32.871 1.00 74.94 94 MET A N 1
ATOM 743 C CA . MET A 1 94 ? 11.001 -11.134 -33.506 1.00 74.94 94 MET A CA 1
ATOM 744 C C . MET A 1 94 ? 10.383 -11.071 -34.907 1.00 74.94 94 MET A C 1
ATOM 746 O O . MET A 1 94 ? 10.806 -11.757 -35.831 1.00 74.94 94 MET A O 1
ATOM 750 N N . THR A 1 95 ? 9.395 -10.196 -35.086 1.00 73.69 95 THR A N 1
ATOM 751 C CA . THR A 1 95 ? 8.674 -10.004 -36.360 1.00 73.69 95 THR A CA 1
ATOM 752 C C . THR A 1 95 ? 9.194 -8.823 -37.193 1.00 73.69 95 THR A C 1
ATOM 754 O O . THR A 1 95 ? 8.582 -8.451 -38.192 1.00 73.69 95 THR A O 1
ATOM 757 N N . GLY A 1 96 ? 10.336 -8.239 -36.813 1.00 69.50 96 GLY A N 1
ATOM 758 C CA . GLY A 1 96 ? 10.994 -7.136 -37.522 1.00 69.50 96 GLY A CA 1
ATOM 759 C C . GLY A 1 96 ? 12.417 -7.493 -37.974 1.00 69.5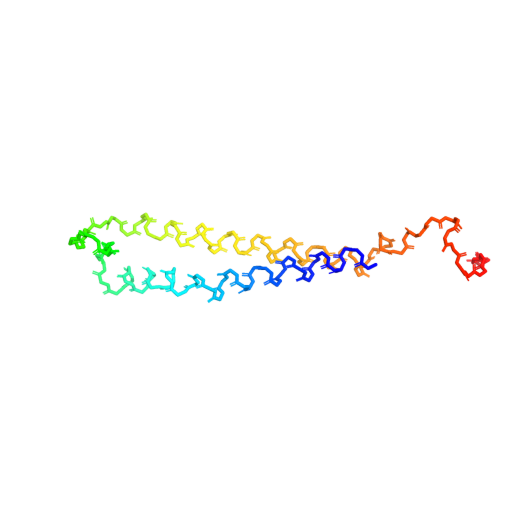0 96 GLY A C 1
ATOM 760 O O . GLY A 1 96 ? 13.032 -8.384 -37.385 1.00 69.50 96 GLY A O 1
ATOM 761 N N . PRO A 1 97 ? 12.969 -6.811 -38.999 1.00 69.75 97 PRO A N 1
ATOM 762 C CA . PRO A 1 97 ? 14.350 -7.019 -39.428 1.00 69.75 97 PRO A CA 1
ATOM 763 C C . PRO A 1 97 ? 15.315 -6.815 -38.249 1.00 69.75 97 PRO A C 1
ATOM 765 O O . PRO A 1 97 ? 15.101 -5.890 -37.460 1.00 69.75 97 PRO A O 1
ATOM 768 N N . PRO A 1 98 ? 16.381 -7.627 -38.119 1.00 62.34 98 PRO A N 1
ATOM 769 C CA . PRO A 1 98 ? 17.364 -7.435 -37.061 1.00 62.34 98 PRO A CA 1
ATOM 770 C C . PRO A 1 98 ? 17.945 -6.025 -37.169 1.00 62.34 98 PRO A C 1
ATOM 772 O O . PRO A 1 98 ? 18.337 -5.587 -38.255 1.00 62.34 98 PRO A O 1
ATOM 775 N N . ASN A 1 99 ? 17.960 -5.307 -36.044 1.00 62.44 99 ASN A N 1
ATOM 776 C CA . ASN A 1 99 ? 18.493 -3.956 -35.979 1.00 62.44 99 ASN A CA 1
ATOM 777 C C . ASN A 1 99 ? 19.980 -4.024 -36.349 1.00 62.44 99 ASN A C 1
ATOM 779 O O . ASN A 1 99 ? 20.781 -4.589 -35.606 1.00 62.44 99 ASN A O 1
ATOM 783 N N . LYS A 1 100 ? 20.341 -3.523 -37.534 1.00 55.59 100 LYS A N 1
ATOM 784 C CA . LYS A 1 100 ? 21.745 -3.364 -37.905 1.00 55.59 100 LYS A CA 1
ATOM 785 C C . LYS A 1 100 ? 22.268 -2.199 -37.076 1.00 55.59 100 LYS A C 1
ATOM 787 O O . LYS A 1 100 ? 21.931 -1.053 -37.358 1.00 55.59 100 LYS A O 1
ATOM 792 N N . GLU A 1 101 ? 23.004 -2.540 -36.024 1.00 60.09 101 GLU A N 1
ATOM 793 C CA . GLU A 1 101 ? 23.715 -1.609 -35.153 1.00 60.09 101 GLU A CA 1
ATOM 794 C C . GLU A 1 101 ? 24.440 -0.528 -35.964 1.00 60.09 101 GLU A C 1
ATOM 796 O O . GLU A 1 101 ? 25.000 -0.791 -37.035 1.00 60.09 101 GLU A O 1
ATOM 801 N N . LYS A 1 102 ? 24.435 0.685 -35.417 1.00 39.53 102 LYS A N 1
ATOM 802 C CA . LYS A 1 102 ? 25.387 1.733 -35.753 1.00 39.53 102 LYS A CA 1
ATOM 803 C C . LYS A 1 102 ? 26.107 2.139 -34.480 1.00 39.53 102 LYS A C 1
ATOM 805 O O . LYS A 1 102 ? 25.406 2.232 -33.447 1.00 39.53 102 LYS A O 1
#

Mean predicted aligned error: 11.68 Å

Radius of gyration: 22.8 Å; Cα contacts (8 Å, |Δi|>4): 86; chains: 1; bounding box: 50×31×65 Å